Protein AF-F9DMN5-F1 (afdb_monomer_lite)

InterPro domains:
  IPR027417 P-loop containing nucleoside triphosphate hydrolase [G3DSA:3.40.50.300] (1-72)

Foldseek 3Di:
DDWDWDWDWDADPLDIDTPPDIGTDDDPDPCVLVVCVSVVPDPVVSVVVVVQVVVCVVPVDGDDPVVPPPVPD

pLDDT: mean 83.34, std 13.4, range [37.53, 96.5]

Structure (mmCIF, N/CA/C/O backbone):
data_AF-F9DMN5-F1
#
_entry.id   AF-F9DMN5-F1
#
loop_
_atom_site.group_PDB
_atom_site.id
_atom_site.type_symbol
_atom_site.label_atom_id
_atom_site.label_alt_id
_atom_site.label_comp_id
_atom_site.label_asym_id
_atom_site.label_entity_id
_atom_site.label_seq_id
_atom_site.pdbx_PDB_ins_code
_atom_site.Cartn_x
_atom_site.Cartn_y
_atom_site.Cartn_z
_atom_site.occupancy
_atom_site.B_iso_or_equiv
_atom_site.auth_seq_id
_atom_site.auth_comp_id
_atom_site.auth_asym_id
_atom_site.auth_atom_id
_atom_site.pdbx_PDB_model_num
ATOM 1 N N . MET A 1 1 ? 20.575 -15.586 -15.171 1.00 68.81 1 MET A N 1
ATOM 2 C CA . MET A 1 1 ? 20.305 -14.166 -14.868 1.00 68.81 1 MET A CA 1
ATOM 3 C C . MET A 1 1 ? 18.811 -14.054 -14.639 1.00 68.81 1 MET A C 1
ATOM 5 O O . MET A 1 1 ? 18.072 -14.570 -15.466 1.00 68.81 1 MET A O 1
ATOM 9 N N . TYR A 1 2 ? 18.381 -13.512 -13.502 1.00 80.62 2 TYR A N 1
ATOM 10 C CA . TYR A 1 2 ? 16.962 -13.372 -13.169 1.00 80.62 2 TYR A CA 1
ATOM 11 C C . TYR A 1 2 ? 16.553 -11.913 -13.353 1.00 80.62 2 TYR A C 1
ATOM 13 O O . TYR A 1 2 ? 17.304 -11.019 -12.965 1.00 80.62 2 TYR A O 1
ATOM 21 N N . SER A 1 3 ? 15.386 -11.690 -13.949 1.00 87.50 3 SER A N 1
ATOM 22 C CA . SER A 1 3 ? 14.797 -10.359 -14.097 1.00 87.50 3 SER A CA 1
ATOM 23 C C . SER A 1 3 ? 13.745 -10.156 -13.013 1.00 87.50 3 SER A C 1
ATOM 25 O O . SER A 1 3 ? 12.989 -11.076 -12.707 1.00 87.50 3 SER A O 1
ATOM 27 N N . ASN A 1 4 ? 13.709 -8.961 -12.425 1.00 90.75 4 ASN A N 1
ATOM 28 C CA . ASN A 1 4 ? 12.659 -8.594 -11.481 1.00 90.75 4 ASN A CA 1
ATOM 29 C C . ASN A 1 4 ? 11.350 -8.367 -12.230 1.00 90.75 4 ASN A C 1
ATOM 31 O O . ASN A 1 4 ? 11.352 -7.757 -13.300 1.00 90.75 4 ASN A O 1
ATOM 35 N N . TYR A 1 5 ? 10.256 -8.821 -11.630 1.00 91.88 5 TYR A N 1
ATOM 36 C CA . TYR A 1 5 ? 8.909 -8.555 -12.103 1.00 91.88 5 TYR A CA 1
ATOM 37 C C . TYR A 1 5 ? 7.988 -8.226 -10.927 1.00 91.88 5 TYR A C 1
ATOM 39 O O . TYR A 1 5 ? 8.249 -8.644 -9.797 1.00 91.88 5 TYR A O 1
ATOM 47 N N . HIS A 1 6 ? 6.902 -7.503 -11.191 1.00 90.62 6 HIS A N 1
ATOM 48 C CA . HIS A 1 6 ? 5.909 -7.135 -10.183 1.00 90.62 6 HIS A CA 1
ATOM 49 C C . HIS A 1 6 ? 4.480 -7.135 -10.735 1.00 90.62 6 HIS A C 1
ATOM 51 O O . HIS A 1 6 ? 4.259 -7.042 -11.943 1.00 90.62 6 HIS A O 1
ATOM 57 N N . PHE A 1 7 ? 3.514 -7.211 -9.821 1.00 90.06 7 PHE A N 1
ATOM 58 C CA . PHE A 1 7 ? 2.096 -6.965 -10.085 1.00 90.06 7 PHE A CA 1
ATOM 59 C C . PHE A 1 7 ? 1.747 -5.508 -9.779 1.00 90.06 7 PHE A C 1
ATOM 61 O O . PHE A 1 7 ? 2.454 -4.857 -9.005 1.00 90.06 7 PHE A O 1
ATOM 68 N N . ARG A 1 8 ? 0.660 -5.008 -10.373 1.00 88.81 8 ARG A N 1
ATOM 69 C CA . ARG A 1 8 ? 0.147 -3.660 -10.120 1.00 88.81 8 ARG A CA 1
ATOM 70 C C . ARG A 1 8 ? -1.314 -3.685 -9.705 1.00 88.81 8 ARG A C 1
ATOM 72 O O . ARG A 1 8 ? -2.108 -4.502 -10.175 1.00 88.81 8 ARG A O 1
ATOM 79 N N . GLU A 1 9 ? -1.651 -2.728 -8.861 1.00 87.31 9 GLU A N 1
ATOM 80 C CA . GLU A 1 9 ? -2.996 -2.444 -8.407 1.00 87.31 9 GLU A CA 1
ATOM 81 C C . GLU A 1 9 ? -3.308 -0.939 -8.430 1.00 87.31 9 GLU A C 1
ATOM 83 O O . GLU A 1 9 ? -2.419 -0.094 -8.278 1.00 87.31 9 GLU A O 1
ATOM 88 N N . SER A 1 10 ? -4.589 -0.614 -8.600 1.00 85.81 10 SER A N 1
ATOM 89 C CA . SER A 1 10 ? -5.164 0.718 -8.398 1.00 85.81 10 SER A CA 1
ATOM 90 C C . SER A 1 10 ? -6.236 0.674 -7.311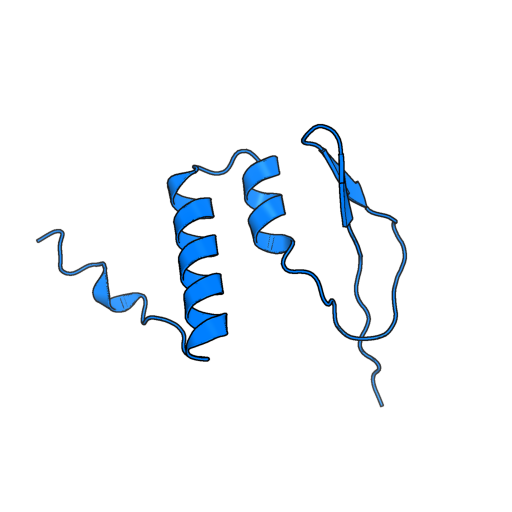 1.00 85.81 10 SER A C 1
ATOM 92 O O . SER A 1 10 ? -6.697 -0.396 -6.903 1.00 85.81 10 SER A O 1
ATOM 94 N N . ILE A 1 11 ? -6.615 1.853 -6.815 1.00 82.38 11 ILE A N 1
ATOM 95 C CA . ILE A 1 11 ? -7.722 1.993 -5.871 1.00 82.38 11 ILE A CA 1
ATOM 96 C C . ILE A 1 11 ? -8.769 2.894 -6.475 1.00 82.38 11 ILE A C 1
ATOM 98 O O . ILE A 1 11 ? -8.496 4.053 -6.784 1.00 82.38 11 ILE A O 1
ATOM 102 N N . GLU A 1 12 ? -9.965 2.342 -6.600 1.00 86.00 12 GLU A N 1
ATOM 103 C CA . GLU A 1 12 ? -11.130 2.998 -7.172 1.00 86.00 12 GLU A CA 1
ATOM 104 C C . GLU A 1 12 ? -12.309 2.715 -6.239 1.00 86.00 12 GLU A C 1
ATOM 106 O O . GLU A 1 12 ? -12.551 1.567 -5.866 1.00 86.00 12 GLU A O 1
ATOM 111 N N . ASP A 1 13 ? -12.991 3.768 -5.781 1.00 85.88 13 ASP A N 1
ATOM 112 C CA . ASP A 1 13 ? -14.154 3.679 -4.883 1.00 85.88 13 ASP A CA 1
ATOM 113 C C . ASP A 1 13 ? -13.936 2.805 -3.632 1.00 85.88 13 ASP A C 1
ATOM 115 O O . ASP A 1 13 ? -14.803 2.035 -3.215 1.00 85.88 13 ASP A O 1
ATOM 119 N N . GLY A 1 14 ? -12.742 2.892 -3.035 1.00 79.12 14 GLY A N 1
ATOM 120 C CA . GLY A 1 14 ? -12.378 2.118 -1.842 1.00 79.12 14 GLY A CA 1
ATOM 121 C C . GLY A 1 14 ? -12.123 0.630 -2.103 1.00 79.12 14 GLY A C 1
ATOM 122 O O . GLY A 1 14 ? -11.949 -0.129 -1.155 1.00 79.12 14 GLY A O 1
ATOM 123 N N . LYS A 1 15 ? -12.074 0.200 -3.367 1.00 82.81 15 LYS A N 1
ATOM 124 C CA . LYS A 1 15 ? -11.756 -1.174 -3.766 1.00 82.81 15 LYS A CA 1
ATOM 125 C C . LYS A 1 15 ? -10.378 -1.239 -4.400 1.00 82.81 15 LYS A C 1
ATOM 127 O O . LYS A 1 15 ? -9.973 -0.329 -5.118 1.00 82.81 15 LYS A O 1
ATOM 132 N N . VAL A 1 16 ? -9.680 -2.345 -4.162 1.00 85.81 16 VAL A N 1
ATOM 133 C CA . VAL A 1 16 ? -8.423 -2.655 -4.849 1.00 85.81 16 VAL A CA 1
ATOM 134 C C . VAL A 1 16 ? -8.743 -3.362 -6.159 1.00 85.81 16 VAL A C 1
ATOM 136 O O . VAL A 1 16 ? -9.447 -4.374 -6.168 1.00 85.81 16 VAL A O 1
ATOM 139 N N . LEU A 1 17 ? -8.197 -2.846 -7.255 1.00 89.06 17 LEU A N 1
ATOM 140 C CA . LEU A 1 17 ? -8.274 -3.447 -8.579 1.00 89.06 17 LEU A CA 1
ATOM 141 C C . LEU A 1 17 ? -6.883 -3.892 -9.005 1.00 89.06 17 LEU A C 1
ATOM 143 O O . LEU A 1 17 ? -5.969 -3.079 -9.103 1.00 89.06 17 LEU A O 1
ATOM 147 N N . PHE A 1 18 ? -6.729 -5.182 -9.282 1.00 88.88 18 PHE A N 1
ATOM 148 C CA . PHE A 1 18 ? -5.503 -5.726 -9.855 1.00 88.88 18 PHE A CA 1
ATOM 149 C C . PHE A 1 18 ? -5.614 -5.743 -11.375 1.00 88.88 18 PHE A C 1
ATOM 151 O O . PHE A 1 18 ? -6.658 -6.095 -11.922 1.00 88.88 18 PHE A O 1
ATOM 158 N N . ASP A 1 19 ? -4.527 -5.417 -12.070 1.00 91.44 19 ASP A N 1
ATOM 159 C CA . ASP A 1 19 ? -4.503 -5.509 -13.534 1.00 91.44 19 ASP A CA 1
ATOM 160 C C . ASP A 1 19 ? -4.205 -6.929 -14.050 1.00 91.44 19 ASP A C 1
ATOM 162 O O . ASP A 1 19 ? -4.282 -7.177 -15.256 1.00 91.44 19 ASP A O 1
ATOM 166 N N . TYR A 1 20 ? -3.885 -7.852 -13.131 1.00 91.81 20 TYR A N 1
ATOM 167 C CA . TYR A 1 20 ? -3.542 -9.258 -13.367 1.00 91.81 20 TYR A CA 1
ATOM 168 C C . TYR A 1 20 ? -2.420 -9.462 -14.398 1.00 91.81 20 TYR A C 1
ATOM 170 O O . TYR A 1 20 ? -2.358 -10.496 -15.067 1.00 91.81 20 TYR A O 1
ATOM 178 N N . LYS A 1 21 ? -1.514 -8.486 -14.525 1.00 93.94 21 LYS A N 1
ATOM 179 C CA . LYS A 1 21 ? -0.371 -8.538 -15.440 1.00 93.94 21 LYS A CA 1
ATOM 180 C C . LYS A 1 21 ? 0.941 -8.558 -14.674 1.00 93.94 21 LYS A C 1
ATOM 182 O O . LYS A 1 21 ? 1.086 -7.974 -13.604 1.00 93.94 21 LYS A O 1
ATOM 187 N N . VAL A 1 22 ? 1.914 -9.236 -15.271 1.00 92.25 22 VAL A N 1
ATOM 188 C CA . VAL A 1 22 ? 3.297 -9.239 -14.806 1.00 92.25 22 VAL A CA 1
ATOM 189 C C . VAL A 1 22 ? 4.034 -8.117 -15.530 1.00 92.25 22 VAL A C 1
ATOM 191 O O . VAL A 1 22 ? 4.042 -8.075 -16.760 1.00 92.25 22 VAL A O 1
ATOM 194 N N . HIS A 1 23 ? 4.645 -7.213 -14.772 1.00 92.56 23 HIS A N 1
ATOM 195 C CA . HIS A 1 23 ? 5.397 -6.072 -15.293 1.00 92.56 23 HIS A CA 1
ATOM 196 C C . HIS A 1 23 ? 6.878 -6.241 -15.018 1.00 92.56 23 HIS A C 1
ATOM 198 O O . HIS A 1 23 ? 7.257 -6.705 -13.94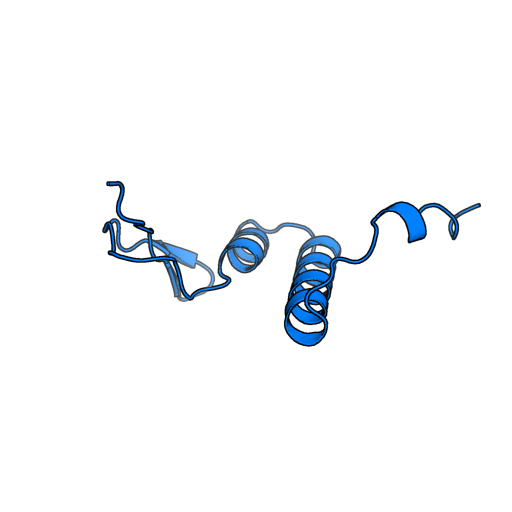7 1.00 92.56 23 HIS A O 1
ATOM 204 N N . GLU A 1 24 ? 7.712 -5.842 -15.970 1.00 94.25 24 GLU A N 1
ATOM 205 C CA . GLU A 1 24 ? 9.165 -5.861 -15.816 1.00 94.25 24 GLU A CA 1
ATOM 206 C C . GLU A 1 24 ? 9.654 -4.815 -14.807 1.00 94.25 24 GLU A C 1
ATOM 208 O O . GLU A 1 24 ? 9.090 -3.727 -14.665 1.00 94.25 24 GLU A O 1
ATOM 213 N N . GLY A 1 25 ? 10.749 -5.149 -14.127 1.00 91.75 25 GLY A N 1
ATOM 214 C CA . GLY A 1 25 ? 11.398 -4.296 -13.141 1.00 91.75 25 GLY A CA 1
A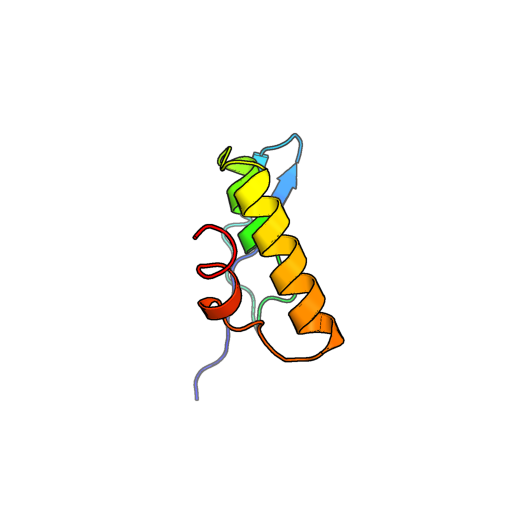TOM 215 C C . GLY A 1 25 ? 10.785 -4.397 -11.739 1.00 91.75 25 GLY A C 1
ATOM 216 O O . GLY A 1 25 ? 9.823 -5.137 -11.512 1.00 91.75 25 GLY A O 1
ATOM 217 N N . PRO A 1 26 ? 11.367 -3.685 -10.759 1.00 87.19 26 PRO A N 1
ATOM 218 C CA . PRO A 1 26 ? 10.800 -3.581 -9.419 1.00 87.19 26 PRO A CA 1
ATOM 219 C C . PRO A 1 26 ? 9.510 -2.752 -9.434 1.00 87.19 26 PRO A C 1
ATOM 221 O O . PRO A 1 26 ? 9.349 -1.856 -10.264 1.00 87.19 26 PRO A O 1
ATOM 224 N N . SER A 1 27 ? 8.613 -3.009 -8.479 1.00 85.62 27 SER A N 1
ATOM 225 C CA . SER A 1 27 ? 7.469 -2.121 -8.271 1.00 85.62 27 SER A CA 1
ATOM 226 C C . SER A 1 27 ? 7.949 -0.744 -7.815 1.00 85.62 27 SER A C 1
ATOM 228 O O . SER A 1 27 ? 8.808 -0.634 -6.940 1.00 85.62 27 SER A O 1
ATOM 230 N N . THR A 1 28 ? 7.377 0.307 -8.395 1.00 80.75 28 THR A N 1
ATOM 231 C CA . THR A 1 28 ? 7.619 1.700 -7.996 1.00 80.75 28 THR A CA 1
ATOM 232 C C . THR A 1 28 ? 6.556 2.226 -7.032 1.00 80.75 28 THR A C 1
ATOM 234 O O . THR A 1 28 ? 6.624 3.383 -6.617 1.00 80.75 28 THR A O 1
ATOM 237 N N . THR A 1 29 ? 5.569 1.404 -6.672 1.00 76.56 29 THR A N 1
ATOM 238 C CA . THR A 1 29 ? 4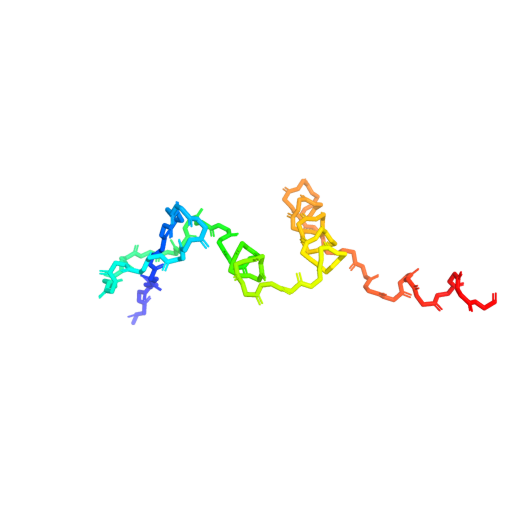.463 1.799 -5.798 1.00 76.56 29 THR A CA 1
ATOM 239 C C . THR A 1 29 ? 4.670 1.317 -4.361 1.00 76.56 29 THR A C 1
ATOM 241 O O . THR A 1 29 ? 5.390 0.356 -4.092 1.00 76.56 29 THR A O 1
ATOM 244 N N . ARG A 1 30 ? 4.023 1.997 -3.407 1.00 71.50 30 ARG A N 1
ATOM 245 C CA . ARG A 1 30 ? 4.051 1.675 -1.964 1.00 71.50 30 ARG A CA 1
ATOM 246 C C . ARG A 1 30 ? 2.693 1.168 -1.481 1.00 71.50 30 ARG A C 1
ATOM 248 O O . ARG A 1 30 ? 2.213 1.521 -0.409 1.00 71.50 30 ARG A O 1
ATOM 255 N N . ASN A 1 31 ? 2.061 0.351 -2.312 1.00 74.94 31 ASN A N 1
ATOM 256 C CA . ASN A 1 31 ? 0.647 0.020 -2.186 1.00 74.94 31 ASN A CA 1
ATOM 257 C C . ASN A 1 31 ? 0.338 -0.999 -1.073 1.00 74.94 31 ASN A C 1
ATOM 259 O O . ASN A 1 31 ? -0.805 -1.102 -0.637 1.00 74.94 31 ASN A O 1
ATOM 263 N N . ALA A 1 32 ? 1.348 -1.696 -0.542 1.00 83.88 32 ALA A N 1
ATOM 264 C CA . ALA A 1 32 ? 1.165 -2.721 0.488 1.00 83.88 32 ALA A CA 1
ATOM 265 C C . ALA A 1 32 ? 0.468 -2.207 1.763 1.00 83.88 32 ALA A C 1
ATOM 267 O O . ALA A 1 32 ? -0.376 -2.901 2.318 1.00 83.88 32 ALA A O 1
ATOM 268 N N . ILE A 1 33 ? 0.777 -0.988 2.221 1.00 89.44 33 ILE A N 1
ATOM 269 C CA . ILE A 1 33 ? 0.110 -0.407 3.402 1.00 89.44 33 ILE A CA 1
ATOM 270 C C . ILE A 1 33 ? -1.336 -0.044 3.065 1.00 89.44 33 ILE A C 1
ATOM 272 O O . ILE A 1 33 ? -2.247 -0.245 3.861 1.00 89.44 33 ILE A O 1
ATOM 276 N N . LYS A 1 34 ? -1.557 0.430 1.843 1.00 85.38 34 LYS A N 1
ATOM 277 C CA . LYS A 1 34 ? -2.867 0.852 1.377 1.00 85.38 34 LYS A CA 1
ATOM 278 C C . LYS A 1 34 ? -3.843 -0.324 1.220 1.00 85.38 34 LYS A C 1
ATOM 280 O O . LYS A 1 34 ? -5.035 -0.170 1.464 1.00 85.38 34 LYS A O 1
ATOM 285 N N . LEU A 1 35 ? -3.334 -1.511 0.896 1.00 87.69 35 LEU A N 1
ATOM 286 C CA . LEU A 1 35 ? -4.089 -2.765 0.964 1.00 87.69 35 LEU A CA 1
ATOM 287 C C . LEU A 1 35 ? -4.629 -3.043 2.374 1.00 87.69 35 LEU A C 1
ATOM 289 O O . LEU A 1 35 ? -5.774 -3.462 2.501 1.00 87.69 35 LEU A O 1
ATOM 293 N N . LEU A 1 36 ? -3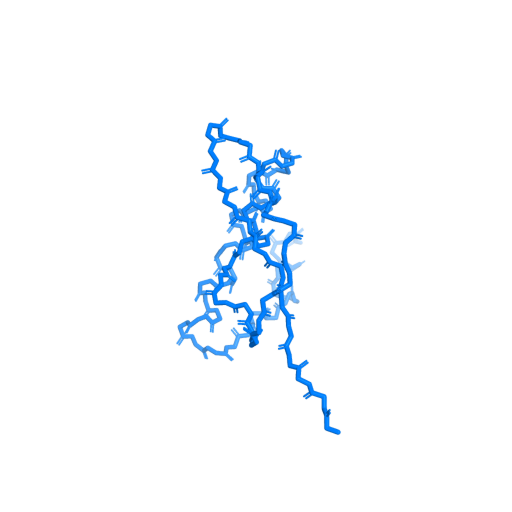.847 -2.778 3.427 1.00 89.94 36 LEU A N 1
ATOM 294 C CA . LEU A 1 36 ? -4.298 -2.971 4.812 1.00 89.94 36 LEU A CA 1
ATOM 295 C C . LEU A 1 36 ? -5.474 -2.048 5.154 1.00 89.94 36 LEU A C 1
ATOM 297 O O . LEU A 1 36 ? -6.414 -2.484 5.810 1.00 89.94 36 LEU A O 1
ATOM 301 N N . GLU A 1 37 ? -5.450 -0.805 4.664 1.00 88.25 37 GLU A N 1
ATOM 302 C CA . GLU A 1 37 ? -6.567 0.137 4.826 1.00 88.25 37 GLU A CA 1
ATOM 303 C C . GLU A 1 37 ? -7.848 -0.384 4.157 1.00 88.25 37 GLU A C 1
ATOM 305 O O . GLU A 1 37 ? -8.920 -0.316 4.746 1.00 88.25 37 GLU A O 1
ATOM 310 N N . VAL A 1 38 ? -7.747 -0.951 2.949 1.00 87.75 38 VAL A N 1
ATOM 311 C CA . VAL A 1 38 ? -8.909 -1.509 2.227 1.00 87.75 38 VAL A CA 1
ATOM 312 C C . VAL A 1 38 ? -9.446 -2.781 2.892 1.00 87.75 38 VAL A C 1
ATOM 314 O O . VAL A 1 38 ? -10.641 -3.059 2.822 1.00 87.75 38 VAL A O 1
ATOM 317 N N . LEU A 1 39 ? -8.580 -3.546 3.555 1.00 88.19 39 LEU A N 1
ATOM 318 C CA . LEU A 1 39 ? -8.959 -4.721 4.342 1.00 88.19 39 LEU A CA 1
ATOM 319 C C . LEU A 1 39 ? -9.501 -4.366 5.739 1.00 88.19 39 LEU A C 1
ATOM 321 O O . L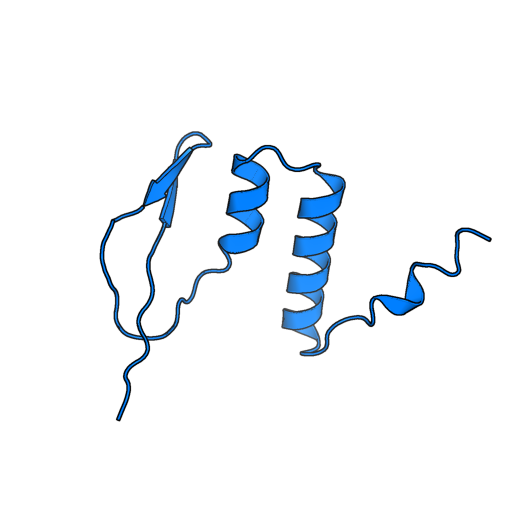EU A 1 39 ? -9.698 -5.273 6.545 1.00 88.19 39 LEU A O 1
ATOM 325 N N . ASP A 1 40 ? -9.730 -3.078 6.017 1.00 89.88 40 ASP A N 1
ATOM 326 C CA . ASP A 1 40 ? -10.279 -2.561 7.276 1.00 89.88 40 ASP A CA 1
ATOM 327 C C . ASP A 1 40 ? -9.431 -2.936 8.507 1.00 89.88 40 ASP A C 1
ATOM 329 O O . ASP A 1 40 ? -9.928 -3.195 9.605 1.00 89.88 40 ASP A O 1
ATOM 333 N N . TYR A 1 41 ? -8.104 -2.986 8.329 1.00 93.25 41 TYR A N 1
ATOM 334 C CA . TYR A 1 41 ? -7.192 -3.074 9.467 1.00 93.25 41 TYR A CA 1
ATOM 335 C C . TYR A 1 41 ? -7.297 -1.802 10.320 1.00 93.25 41 TYR A C 1
ATOM 337 O O . TYR A 1 41 ? -7.524 -0.720 9.775 1.00 93.25 41 TYR A O 1
ATOM 345 N N . PRO A 1 42 ? -7.055 -1.891 11.644 1.00 96.50 42 PRO A N 1
ATOM 346 C CA . PRO A 1 42 ? -7.156 -0.734 12.522 1.00 96.50 42 PRO A CA 1
ATOM 347 C C . PRO A 1 42 ? -6.328 0.449 12.016 1.00 96.50 42 PRO A C 1
ATOM 349 O O . PRO A 1 42 ? -5.148 0.293 11.692 1.00 96.50 42 PRO A O 1
ATOM 352 N N . GLU A 1 43 ? -6.920 1.644 12.024 1.00 93.50 43 GLU A N 1
ATOM 353 C CA . GLU A 1 43 ? -6.266 2.881 11.573 1.00 93.50 43 GLU A CA 1
ATOM 354 C C . GLU A 1 43 ? -4.933 3.128 12.295 1.00 93.50 43 GLU A C 1
ATOM 356 O O . GLU A 1 43 ? -3.966 3.599 11.702 1.00 93.50 43 GLU A O 1
ATOM 361 N N . SER A 1 44 ? -4.834 2.739 13.568 1.00 94.81 44 SER A N 1
ATOM 362 C CA . SER A 1 44 ? -3.593 2.835 14.340 1.00 94.81 44 SER A CA 1
ATOM 363 C C . SER A 1 44 ? -2.450 2.000 13.752 1.00 94.81 44 SER A C 1
ATOM 365 O O . SER A 1 44 ? -1.292 2.401 13.854 1.00 94.81 44 SER A O 1
ATOM 367 N N . VAL A 1 45 ? -2.755 0.860 13.125 1.00 93.62 45 VAL A N 1
ATOM 368 C CA . VAL A 1 45 ? -1.775 -0.024 12.479 1.00 93.62 45 VAL A CA 1
ATOM 369 C C . VAL A 1 45 ? -1.335 0.566 11.145 1.00 93.62 45 VAL A C 1
ATOM 371 O O . VAL A 1 45 ? -0.136 0.659 10.879 1.00 93.62 45 VAL A O 1
ATOM 374 N N . THR A 1 46 ? -2.287 0.990 10.313 1.00 93.25 46 THR A N 1
ATOM 375 C CA . THR A 1 46 ? -1.990 1.556 8.990 1.00 93.25 46 THR A CA 1
ATOM 376 C C . THR A 1 46 ? -1.273 2.903 9.110 1.00 93.25 46 THR A C 1
ATOM 378 O O . THR A 1 46 ? -0.321 3.156 8.370 1.00 93.25 46 THR A O 1
ATOM 381 N N . THR A 1 47 ? -1.629 3.724 10.101 1.00 93.06 47 THR A N 1
ATOM 382 C CA . THR A 1 47 ? -0.945 4.987 10.425 1.00 93.06 47 THR A CA 1
ATOM 383 C C . THR A 1 47 ? 0.503 4.747 10.837 1.00 93.06 47 THR A C 1
ATOM 385 O O . THR A 1 47 ? 1.407 5.291 10.204 1.00 93.06 47 THR A O 1
ATOM 388 N N . GLN A 1 48 ? 0.752 3.859 11.807 1.00 92.44 48 GLN A N 1
ATOM 389 C CA . GLN A 1 48 ? 2.119 3.527 12.231 1.00 92.44 48 GLN A CA 1
ATOM 390 C C . GLN A 1 48 ? 2.959 2.957 11.082 1.00 92.44 48 GLN A C 1
ATOM 392 O O . GLN A 1 48 ? 4.132 3.298 10.933 1.00 92.44 48 GLN A O 1
ATOM 397 N N . ALA A 1 49 ? 2.378 2.098 10.239 1.00 91.69 49 ALA A N 1
ATOM 398 C CA . ALA A 1 49 ? 3.074 1.556 9.075 1.00 91.69 49 ALA A CA 1
ATOM 399 C C . ALA A 1 49 ? 3.466 2.659 8.078 1.00 91.69 49 ALA A C 1
ATOM 401 O O . ALA A 1 49 ? 4.597 2.673 7.586 1.00 91.69 49 ALA A O 1
ATOM 402 N N . ASN A 1 50 ? 2.558 3.605 7.818 1.00 91.56 50 ASN A N 1
ATOM 403 C CA . ASN A 1 50 ? 2.820 4.765 6.970 1.00 91.56 50 ASN A CA 1
ATOM 404 C C . ASN A 1 50 ? 3.910 5.674 7.560 1.00 91.56 50 ASN A C 1
ATOM 406 O O . ASN A 1 50 ? 4.791 6.114 6.822 1.00 91.56 50 ASN A O 1
ATOM 410 N N . GLU A 1 51 ? 3.895 5.930 8.868 1.00 91.94 51 GLU A N 1
ATOM 411 C CA . GLU A 1 51 ? 4.923 6.717 9.562 1.00 91.94 51 GLU A CA 1
ATOM 412 C C . GLU A 1 51 ? 6.304 6.065 9.458 1.00 91.94 51 GLU A C 1
ATOM 414 O O . GLU A 1 51 ? 7.258 6.716 9.030 1.00 91.94 51 GLU A O 1
ATOM 419 N N . MET A 1 52 ? 6.407 4.763 9.745 1.00 90.44 52 MET A N 1
ATOM 420 C CA . MET A 1 52 ? 7.662 4.018 9.603 1.00 90.44 52 MET A CA 1
ATOM 421 C C . MET A 1 52 ? 8.175 4.045 8.157 1.00 90.44 52 MET A C 1
ATOM 423 O O . MET A 1 52 ? 9.369 4.234 7.923 1.00 90.44 52 MET A O 1
ATOM 427 N N . ALA A 1 53 ? 7.283 3.887 7.174 1.00 89.75 53 ALA A N 1
ATOM 428 C CA . ALA A 1 53 ? 7.651 3.929 5.762 1.00 89.75 53 ALA A CA 1
ATOM 429 C C . ALA A 1 53 ? 8.109 5.325 5.309 1.00 89.75 53 ALA A C 1
ATOM 431 O O . ALA A 1 53 ? 9.008 5.424 4.467 1.00 89.75 53 ALA A O 1
ATOM 432 N N . ARG A 1 54 ? 7.514 6.399 5.847 1.00 89.75 54 ARG A N 1
ATOM 433 C CA . ARG A 1 54 ? 7.967 7.781 5.615 1.00 89.75 54 ARG A CA 1
ATOM 434 C C . ARG A 1 54 ? 9.340 8.007 6.235 1.00 89.75 54 ARG A C 1
ATOM 436 O O . ARG A 1 54 ? 10.253 8.357 5.499 1.00 89.75 54 ARG A O 1
ATOM 443 N N . HIS A 1 55 ? 9.516 7.669 7.512 1.00 90.88 55 HIS A N 1
ATOM 444 C CA . HIS A 1 55 ? 10.802 7.775 8.204 1.00 90.88 55 HIS A CA 1
ATOM 445 C C . HIS A 1 55 ? 11.922 7.069 7.430 1.00 90.88 55 HIS A C 1
ATOM 447 O O . HIS A 1 55 ? 12.946 7.673 7.127 1.00 90.88 55 HIS A O 1
ATOM 453 N N . PHE A 1 56 ? 11.696 5.822 7.005 1.00 90.12 56 PHE A N 1
ATOM 454 C CA . PHE A 1 56 ? 12.671 5.091 6.197 1.00 90.12 56 PHE A CA 1
ATOM 455 C C . PHE A 1 56 ? 13.001 5.791 4.868 1.00 90.12 56 PHE A C 1
ATOM 457 O O . PHE A 1 56 ? 14.126 5.706 4.394 1.00 90.12 56 PHE A O 1
ATOM 464 N N . THR A 1 57 ? 12.045 6.491 4.254 1.00 87.81 57 THR A N 1
ATOM 465 C CA . THR A 1 57 ? 12.292 7.239 3.006 1.00 87.81 57 THR A CA 1
ATOM 466 C C . THR A 1 57 ? 13.237 8.407 3.226 1.00 87.81 57 THR A C 1
ATOM 468 O O . THR A 1 57 ? 14.080 8.677 2.374 1.00 87.81 57 THR A O 1
ATOM 471 N N . ASP A 1 58 ? 13.101 9.073 4.367 1.00 89.56 58 ASP A N 1
ATOM 472 C CA . ASP A 1 58 ? 13.862 10.276 4.668 1.00 89.56 58 ASP A CA 1
ATOM 473 C C . ASP A 1 58 ? 15.263 9.924 5.180 1.00 89.56 58 ASP A C 1
ATOM 475 O O . ASP A 1 58 ? 16.258 10.479 4.714 1.00 89.56 58 ASP A O 1
ATOM 479 N N . VAL A 1 59 ? 15.364 8.961 6.101 1.00 91.50 59 VAL A N 1
ATOM 480 C CA . VAL A 1 59 ? 16.625 8.656 6.797 1.00 91.50 59 VAL A CA 1
ATOM 481 C C . VAL A 1 59 ? 17.298 7.358 6.354 1.00 91.50 59 VAL A C 1
ATOM 483 O O . VAL A 1 59 ? 18.422 7.097 6.762 1.00 91.50 59 VAL A O 1
ATOM 486 N N . HIS A 1 60 ? 16.644 6.549 5.514 1.00 90.31 60 HIS A N 1
ATOM 487 C CA . HIS A 1 60 ? 17.145 5.247 5.041 1.00 90.31 60 HIS A CA 1
ATOM 488 C C . HIS A 1 60 ? 17.427 4.229 6.165 1.00 90.31 60 HIS A C 1
ATOM 490 O O . HIS A 1 60 ? 18.140 3.245 5.970 1.00 90.31 60 HIS A O 1
ATOM 496 N N . GLU A 1 61 ? 16.812 4.432 7.333 1.00 88.69 61 GLU A N 1
ATOM 497 C CA . GLU A 1 61 ? 16.932 3.589 8.519 1.00 88.69 61 GLU A CA 1
ATOM 498 C C . GLU A 1 61 ? 15.552 3.266 9.105 1.00 88.69 61 GLU A C 1
ATOM 500 O O . GLU A 1 61 ? 14.639 4.098 9.141 1.00 88.69 61 GLU A O 1
ATOM 505 N N . TRP A 1 62 ? 15.396 2.028 9.578 1.00 85.44 62 TRP A N 1
ATOM 506 C CA . TRP A 1 62 ? 14.199 1.604 10.298 1.00 85.44 62 TRP A CA 1
ATOM 507 C C . TRP A 1 62 ? 14.340 1.921 11.782 1.00 85.44 62 TRP A C 1
ATOM 509 O O . TRP A 1 62 ? 15.345 1.570 12.405 1.00 85.44 62 TRP A O 1
ATOM 519 N N . GLU A 1 63 ? 13.298 2.499 12.378 1.00 78.62 63 GLU A N 1
ATOM 520 C CA . GLU A 1 63 ? 13.230 2.594 13.831 1.00 78.62 63 GLU A CA 1
ATOM 521 C C . GLU A 1 63 ? 13.237 1.194 14.451 1.00 78.62 63 GLU A C 1
ATOM 523 O O . GLU A 1 63 ? 12.459 0.308 14.081 1.00 78.62 63 GLU A O 1
ATOM 528 N N . LYS A 1 64 ? 14.111 0.982 15.438 1.00 74.44 64 LYS A N 1
ATOM 529 C CA . LYS A 1 64 ? 14.128 -0.272 16.188 1.00 74.44 64 LYS A CA 1
ATOM 530 C C . LYS A 1 64 ? 12.815 -0.404 16.958 1.00 74.44 64 LYS A C 1
ATOM 532 O O . LYS A 1 64 ? 12.548 0.363 17.880 1.00 74.44 64 LYS A O 1
ATOM 537 N N . ILE A 1 65 ? 12.053 -1.451 16.639 1.00 67.06 65 ILE A N 1
ATOM 538 C CA . ILE A 1 65 ? 10.781 -1.811 17.298 1.00 67.06 65 ILE A CA 1
ATOM 539 C C . ILE A 1 65 ? 10.930 -1.891 18.836 1.00 67.06 65 ILE A C 1
ATOM 541 O O . ILE A 1 65 ? 9.980 -1.638 19.572 1.00 67.06 65 ILE A O 1
ATOM 545 N N . SER A 1 66 ? 12.146 -2.155 19.330 1.00 61.09 66 SER A N 1
ATOM 546 C CA . SER A 1 66 ? 12.497 -2.249 20.754 1.00 61.09 66 SER A CA 1
ATOM 547 C C . SER A 1 66 ? 12.206 -0.999 21.601 1.00 61.09 66 SER A C 1
ATOM 549 O O . SER A 1 66 ? 12.108 -1.139 22.816 1.00 61.09 66 SER A O 1
ATOM 551 N N . ASN A 1 67 ? 12.064 0.199 21.024 1.00 53.66 67 ASN A N 1
ATOM 552 C CA . ASN A 1 67 ? 11.885 1.424 21.821 1.00 53.66 67 ASN A CA 1
ATOM 553 C C . ASN A 1 67 ? 10.430 1.712 22.239 1.00 53.66 67 ASN A C 1
ATOM 555 O O . ASN A 1 67 ? 10.195 2.665 22.976 1.00 53.66 67 ASN A O 1
ATOM 559 N N . ARG A 1 68 ? 9.448 0.910 21.801 1.00 55.25 68 ARG A N 1
ATOM 560 C CA . ARG A 1 68 ? 8.020 1.153 22.101 1.00 55.25 68 ARG A CA 1
ATOM 561 C C . ARG A 1 68 ? 7.448 0.312 23.247 1.00 55.25 68 ARG A C 1
ATOM 563 O O . ARG A 1 68 ? 6.343 0.590 23.697 1.00 55.25 68 ARG A O 1
ATOM 570 N N . LEU A 1 69 ? 8.192 -0.674 23.756 1.00 50.00 69 LEU A N 1
ATOM 571 C CA . LEU A 1 69 ? 7.751 -1.534 24.867 1.00 50.00 69 LEU A CA 1
ATOM 572 C C . LEU A 1 69 ? 8.186 -1.037 26.258 1.00 50.00 69 LEU A C 1
ATOM 574 O O . LEU A 1 69 ? 7.785 -1.622 27.256 1.00 50.00 69 LEU A O 1
ATOM 578 N N . THR A 1 70 ? 8.970 0.040 26.348 1.00 47.75 70 THR A N 1
ATOM 579 C CA . THR A 1 70 ? 9.480 0.585 27.623 1.00 47.75 70 THR A CA 1
ATOM 580 C C . THR A 1 70 ? 8.711 1.803 28.147 1.00 47.75 70 THR A C 1
ATOM 582 O O . THR A 1 70 ? 9.061 2.324 29.197 1.00 47.75 70 THR A O 1
ATOM 585 N N . GLN A 1 71 ? 7.663 2.262 27.452 1.00 44.62 71 GLN A N 1
ATOM 586 C CA . GLN A 1 71 ? 6.824 3.406 27.866 1.00 44.62 71 GLN A CA 1
ATOM 587 C C . GLN A 1 71 ? 5.466 2.974 28.463 1.00 44.62 71 GLN A C 1
ATOM 589 O O . GLN A 1 71 ? 4.592 3.805 28.685 1.00 44.62 71 GLN A O 1
ATOM 594 N N . LEU A 1 72 ? 5.271 1.671 28.705 1.00 46.75 72 LEU A N 1
ATOM 595 C CA . LEU A 1 72 ? 4.062 1.100 29.322 1.00 46.75 72 LEU A CA 1
ATOM 596 C C . LEU A 1 72 ? 4.357 0.366 30.647 1.00 46.75 72 LEU A C 1
ATOM 598 O O . LEU A 1 72 ? 3.559 -0.469 31.069 1.00 46.75 72 LEU A O 1
ATOM 602 N N . SER A 1 73 ? 5.489 0.661 31.298 1.00 37.53 73 SER A N 1
ATOM 603 C CA . SER A 1 73 ? 5.851 0.140 32.628 1.00 37.53 73 SER A CA 1
ATOM 604 C C . SER A 1 73 ? 5.874 1.235 33.681 1.00 37.53 73 SER A C 1
ATOM 606 O O . SER A 1 73 ? 6.571 2.240 33.410 1.00 37.53 73 SER A O 1
#

Organism: NCBI:txid1027292

Sequence (73 aa):
MYSNYHFRESIEDGKVLFDYKVHEGPSTTRNAIKLLEVLDYPESVTTQANEMARHFTDVHEWEKISNRLTQLS

Secondary structure (DSSP, 8-state):
----EE--EEEETTEEEE----EES-----HHHHHHHHTT--HHHHHHHHHHHHHHHHHS-PPPGGGGSSS--

Radius of gyration: 15.9 Å; chains: 1; bounding box: 34×24×48 Å